Protein AF-A0A3S0QUG3-F1 (afdb_monomer_lite)

Foldseek 3Di:
DVVVVVVVVVVVVVVVVVQLVLLVLQAAWWAFPVRWIWHDDSVQWIFTWQDQPCQFPVDPVSHPPGDGDRGWGWDDPDSFKIKIWDADPPDGDIDIGMWTDDPQKIWDFGDDPVPGDITIIHGDD

Radius of gyration: 17.67 Å; chains: 1; bounding box: 58×40×35 Å

Structure (mmCIF, N/CA/C/O backbone):
data_AF-A0A3S0QUG3-F1
#
_entry.id   AF-A0A3S0QUG3-F1
#
loop_
_atom_site.group_PDB
_atom_site.id
_atom_site.type_symbol
_atom_site.label_atom_id
_atom_site.label_alt_id
_atom_site.label_comp_id
_atom_site.label_asym_id
_atom_site.label_entity_id
_atom_site.label_seq_id
_atom_site.pdbx_PDB_ins_code
_atom_site.Cartn_x
_atom_site.Cartn_y
_atom_site.Cartn_z
_atom_site.occupancy
_atom_site.B_iso_or_equiv
_atom_site.auth_seq_id
_atom_site.auth_comp_id
_atom_site.auth_asym_id
_atom_site.auth_atom_id
_atom_site.pdbx_PDB_model_num
ATOM 1 N N . MET A 1 1 ? -39.782 -27.024 10.505 1.00 50.00 1 MET A N 1
ATOM 2 C CA . MET A 1 1 ? -38.974 -26.554 9.351 1.00 50.00 1 MET A CA 1
ATOM 3 C C . MET A 1 1 ? -38.807 -25.028 9.282 1.00 50.00 1 MET A C 1
ATOM 5 O O . MET A 1 1 ? -37.677 -24.598 9.112 1.00 50.00 1 MET A O 1
ATOM 9 N N . LYS A 1 2 ? -39.841 -24.194 9.513 1.00 52.47 2 LYS A N 1
ATOM 10 C CA . LYS A 1 2 ? -39.722 -22.711 9.463 1.00 52.47 2 LYS A CA 1
ATOM 11 C C . LYS A 1 2 ? -38.748 -22.078 10.484 1.00 52.47 2 LYS A C 1
ATOM 13 O O . LYS A 1 2 ? -38.093 -21.095 10.167 1.00 52.47 2 LYS A O 1
ATOM 18 N N . LYS A 1 3 ? -38.609 -22.651 11.690 1.00 51.59 3 LYS A N 1
ATOM 19 C CA . LYS A 1 3 ? -37.701 -22.130 12.739 1.00 51.59 3 LYS A CA 1
ATOM 20 C C . LYS A 1 3 ? -36.208 -22.333 12.426 1.00 51.59 3 LYS A C 1
ATOM 22 O O . LYS A 1 3 ? -35.398 -21.507 12.823 1.00 51.59 3 LYS A O 1
ATOM 27 N N . LEU A 1 4 ? -35.855 -23.396 11.694 1.00 50.78 4 LEU A N 1
ATOM 28 C CA . LEU A 1 4 ? -34.461 -23.726 11.362 1.00 50.78 4 LEU A CA 1
ATOM 29 C C . LEU A 1 4 ? -33.914 -22.819 10.244 1.00 50.78 4 LEU A C 1
ATOM 31 O O . LEU A 1 4 ? -32.782 -22.357 10.323 1.00 50.78 4 LEU A O 1
ATOM 35 N N . GLN A 1 5 ? -34.749 -22.498 9.247 1.00 50.88 5 GLN A N 1
ATOM 36 C CA . GLN A 1 5 ? -34.403 -21.537 8.191 1.00 50.88 5 GLN A CA 1
ATOM 37 C C . GLN A 1 5 ? -34.202 -20.118 8.742 1.00 50.88 5 GLN A C 1
ATOM 39 O O . GLN A 1 5 ? -33.283 -19.424 8.318 1.00 50.88 5 GLN A O 1
ATOM 44 N N . LEU A 1 6 ? -35.010 -19.706 9.727 1.00 52.59 6 LEU A N 1
ATOM 45 C CA . LEU A 1 6 ? -34.864 -18.399 10.371 1.00 52.59 6 LEU A CA 1
ATOM 46 C C . LEU A 1 6 ? -33.524 -18.277 11.119 1.00 52.59 6 LEU A C 1
ATOM 48 O O . LEU A 1 6 ? -32.872 -17.239 11.054 1.00 52.59 6 LEU A O 1
ATOM 52 N N . PHE A 1 7 ? -33.088 -19.355 11.780 1.00 57.78 7 PHE A N 1
ATOM 53 C CA . PHE A 1 7 ? -31.821 -19.392 12.513 1.00 57.78 7 PHE A CA 1
ATOM 54 C C . PHE A 1 7 ? -30.611 -19.272 11.572 1.00 57.78 7 PHE A C 1
ATOM 56 O O . PHE A 1 7 ? -29.687 -18.515 11.851 1.00 57.78 7 PHE A O 1
ATOM 63 N N . PHE A 1 8 ? -30.651 -19.943 10.415 1.00 53.78 8 PHE A N 1
ATOM 64 C CA . PHE A 1 8 ? -29.601 -19.836 9.396 1.00 53.78 8 PHE A CA 1
ATOM 65 C C . PHE A 1 8 ? -29.484 -18.424 8.806 1.00 53.78 8 PHE A C 1
ATOM 67 O O . PHE A 1 8 ? -28.374 -17.924 8.636 1.00 53.78 8 PHE A O 1
ATOM 74 N N . ILE A 1 9 ? -30.610 -17.754 8.545 1.00 59.16 9 ILE A N 1
ATOM 75 C CA . ILE A 1 9 ? -30.612 -16.379 8.020 1.00 59.16 9 ILE A CA 1
ATOM 76 C C . ILE A 1 9 ? -29.986 -15.410 9.035 1.00 59.16 9 ILE A C 1
ATOM 78 O O . ILE A 1 9 ? -29.168 -14.574 8.659 1.00 59.16 9 ILE A O 1
ATOM 82 N N . ILE A 1 10 ? -30.304 -15.556 10.325 1.00 56.16 10 ILE A N 1
ATOM 83 C CA . ILE A 1 10 ? -29.745 -14.708 11.390 1.00 56.16 10 ILE A CA 1
ATOM 84 C C . ILE A 1 10 ? -28.223 -14.893 11.508 1.00 56.16 10 ILE A C 1
ATOM 86 O O . ILE A 1 10 ? -27.497 -13.906 11.620 1.00 56.16 10 ILE A O 1
ATOM 90 N N . VAL A 1 11 ? -27.721 -16.130 11.424 1.00 57.62 11 VAL A N 1
ATOM 91 C CA . VAL A 1 11 ? -26.275 -16.416 11.493 1.00 57.62 11 VAL A CA 1
ATOM 92 C C . VAL A 1 11 ? -25.517 -15.806 10.302 1.00 57.62 11 VAL A C 1
ATOM 94 O O . VAL A 1 11 ? -24.464 -15.201 10.496 1.00 57.62 11 VAL A O 1
ATOM 97 N N . ILE A 1 12 ? -26.070 -15.875 9.085 1.00 56.62 12 ILE A N 1
ATOM 98 C CA . ILE A 1 12 ? -25.449 -15.289 7.880 1.00 56.62 12 ILE A CA 1
ATOM 99 C C . ILE A 1 12 ? -25.413 -13.751 7.953 1.00 56.62 12 ILE A C 1
ATOM 101 O O . ILE A 1 12 ? -24.412 -13.129 7.583 1.00 56.62 12 ILE A O 1
ATOM 105 N N . ILE A 1 13 ? -26.471 -13.124 8.480 1.00 52.31 13 ILE A N 1
ATOM 106 C CA . ILE A 1 13 ? -26.527 -11.666 8.671 1.00 52.31 13 ILE A CA 1
ATOM 107 C C . ILE A 1 13 ? -25.491 -11.213 9.715 1.00 52.31 13 ILE A C 1
ATOM 109 O O . ILE A 1 1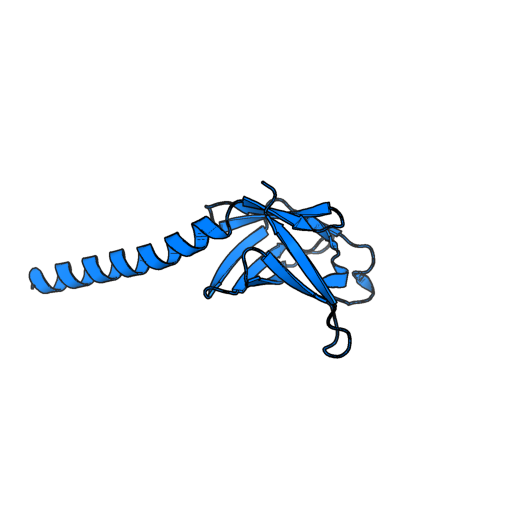3 ? -24.796 -10.220 9.501 1.00 52.31 13 ILE A O 1
ATOM 113 N N . LEU A 1 14 ? -25.323 -11.958 10.811 1.00 46.12 14 LEU A N 1
ATOM 114 C CA . LEU A 1 14 ? -24.357 -11.621 11.864 1.00 46.12 14 LEU A CA 1
ATOM 115 C C . LEU A 1 14 ? -22.896 -11.781 11.411 1.00 46.12 14 LEU A C 1
ATOM 117 O O . LEU A 1 14 ? -22.066 -10.933 11.741 1.00 46.12 14 LEU A O 1
ATOM 121 N N . CYS A 1 15 ? -22.578 -12.798 10.601 1.00 45.59 15 CYS A N 1
ATOM 122 C CA . CYS A 1 15 ? -21.240 -12.954 10.012 1.00 45.59 15 CYS A CA 1
ATOM 123 C C . CYS A 1 15 ? -20.878 -11.823 9.034 1.00 45.59 15 CYS A C 1
ATOM 125 O O . CYS A 1 15 ? -19.706 -11.485 8.897 1.00 45.59 15 CYS A O 1
ATOM 127 N N . SER A 1 16 ? -21.873 -11.199 8.400 1.00 44.19 16 SER A N 1
ATOM 128 C CA . SER A 1 16 ? -21.675 -10.084 7.462 1.00 44.19 16 SER A CA 1
ATOM 129 C C . SER A 1 16 ? -21.440 -8.733 8.161 1.00 44.19 16 SER A C 1
ATOM 131 O O . SER A 1 16 ? -20.901 -7.806 7.559 1.00 44.19 16 SER A O 1
ATOM 133 N N . CYS A 1 17 ? -21.816 -8.604 9.439 1.00 45.88 17 CYS A N 1
ATOM 134 C CA . CYS A 1 17 ? -21.593 -7.390 10.233 1.00 45.88 17 CYS A CA 1
ATOM 135 C C . CYS A 1 17 ? -20.159 -7.278 10.777 1.00 45.88 17 CYS A C 1
ATOM 137 O O . CYS A 1 17 ? -19.661 -6.165 10.951 1.00 45.88 17 CYS A O 1
ATOM 139 N N . SER A 1 18 ? -19.470 -8.395 11.045 1.00 44.44 18 SER A N 1
ATOM 140 C CA . SER A 1 18 ? -18.121 -8.349 11.637 1.00 44.44 18 SER A CA 1
ATOM 141 C C . SER A 1 18 ? -17.061 -7.845 10.647 1.00 44.44 18 SER A C 1
ATOM 143 O O . SER A 1 18 ? -16.160 -7.101 11.035 1.00 44.44 18 SER A O 1
ATOM 145 N N . THR A 1 19 ? -17.211 -8.152 9.356 1.00 48.72 19 THR A N 1
ATOM 146 C CA . THR A 1 19 ? -16.347 -7.650 8.275 1.00 48.72 19 THR A CA 1
ATOM 147 C C . THR A 1 19 ? -16.574 -6.162 7.978 1.00 48.72 19 THR A C 1
ATOM 149 O O . THR A 1 19 ? -15.639 -5.461 7.591 1.00 48.72 19 THR A O 1
ATOM 152 N N . GLN A 1 20 ? -17.775 -5.627 8.233 1.00 49.81 20 GLN A N 1
ATOM 153 C CA . GLN A 1 20 ? -18.078 -4.201 8.041 1.00 49.81 20 GLN A CA 1
ATOM 154 C C . GLN A 1 20 ? -17.384 -3.272 9.053 1.00 49.81 20 GLN A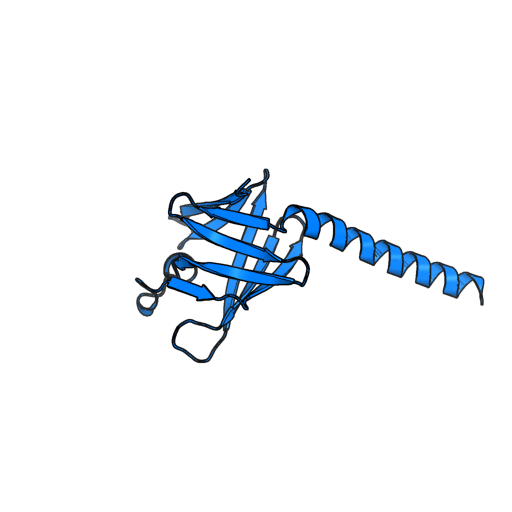 C 1
ATOM 156 O O . GLN A 1 20 ? -17.053 -2.137 8.702 1.00 49.81 20 GLN A O 1
ATOM 161 N N . ILE A 1 21 ? -17.142 -3.724 10.290 1.00 51.12 21 ILE A N 1
ATOM 162 C CA . ILE A 1 21 ? -16.556 -2.881 11.350 1.00 51.12 21 ILE A CA 1
ATOM 163 C C . ILE A 1 21 ? -15.086 -2.548 11.046 1.00 51.12 21 ILE A C 1
ATOM 165 O O . ILE A 1 21 ? -14.690 -1.387 11.158 1.00 51.12 21 ILE A O 1
ATOM 169 N N . ASN A 1 22 ? -14.301 -3.521 10.573 1.00 53.53 22 ASN A N 1
ATOM 170 C CA . ASN A 1 22 ? -12.885 -3.309 10.247 1.00 53.53 22 ASN A CA 1
ATOM 171 C C . ASN A 1 22 ? -12.694 -2.439 8.994 1.00 53.53 22 ASN A C 1
ATOM 173 O O . ASN A 1 22 ? -11.813 -1.578 8.969 1.00 53.53 22 ASN A O 1
ATOM 177 N N . ASN A 1 23 ? -13.576 -2.568 7.994 1.00 59.00 23 ASN A N 1
ATOM 178 C CA . ASN A 1 23 ? -13.539 -1.723 6.796 1.00 59.00 23 ASN A CA 1
ATOM 179 C C . ASN A 1 23 ? -13.662 -0.229 7.132 1.00 59.00 23 ASN A C 1
ATOM 181 O O . ASN A 1 23 ? -13.050 0.607 6.470 1.00 59.00 23 ASN A O 1
ATOM 185 N N . LYS A 1 24 ? -14.419 0.136 8.178 1.00 68.06 24 LYS A N 1
ATOM 186 C CA . LYS A 1 24 ? -14.611 1.545 8.559 1.00 68.06 24 LYS A CA 1
ATOM 187 C C . LYS A 1 24 ? -13.318 2.210 9.046 1.00 68.06 24 LYS A C 1
ATOM 189 O O . LYS A 1 24 ? -13.156 3.415 8.859 1.00 68.06 24 LYS A O 1
ATOM 194 N N . ILE A 1 25 ? -12.417 1.447 9.660 1.00 82.12 25 ILE A N 1
ATOM 195 C CA . ILE A 1 25 ? -11.173 1.967 10.240 1.00 82.12 25 ILE A CA 1
ATOM 196 C C . ILE A 1 25 ? -10.133 2.228 9.146 1.00 82.12 25 ILE A C 1
ATOM 198 O O . ILE A 1 25 ? -9.486 3.277 9.157 1.00 82.12 25 ILE A O 1
ATOM 202 N N . ILE A 1 26 ? -10.022 1.321 8.173 1.00 89.94 26 ILE A N 1
ATOM 203 C CA . ILE A 1 26 ? -9.025 1.404 7.095 1.00 89.94 26 ILE A CA 1
ATOM 204 C C . ILE A 1 26 ? -9.412 2.431 6.030 1.00 89.94 26 ILE A C 1
ATOM 206 O O . ILE A 1 26 ? -8.552 3.140 5.514 1.00 89.94 26 ILE A O 1
ATOM 210 N N . VAL A 1 27 ? -10.705 2.580 5.738 1.00 92.56 27 VAL A N 1
ATOM 211 C CA . VAL A 1 27 ? -11.185 3.551 4.745 1.00 92.56 27 VAL A CA 1
ATOM 212 C C . VAL A 1 27 ? -10.708 4.969 5.076 1.00 92.56 27 VAL A C 1
ATOM 214 O O . VAL A 1 27 ? -10.838 5.451 6.209 1.00 92.56 27 VAL A O 1
ATOM 217 N N . GLY A 1 28 ? -10.172 5.644 4.060 1.00 94.62 28 GLY A N 1
ATOM 218 C CA . GLY A 1 28 ? -9.603 6.982 4.169 1.00 94.62 28 GLY A CA 1
ATOM 219 C C . GLY A 1 28 ? -8.283 7.130 3.422 1.00 94.62 28 GLY A C 1
ATOM 220 O O . GLY A 1 28 ? -7.866 6.247 2.674 1.00 94.62 28 GLY A O 1
ATOM 221 N N . THR A 1 29 ? -7.649 8.281 3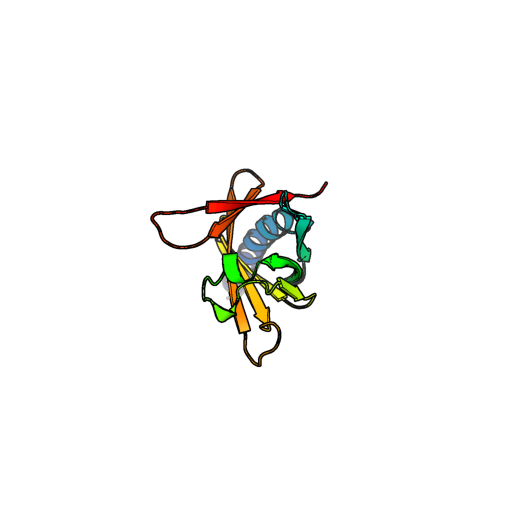.625 1.00 96.81 29 THR A N 1
ATOM 222 C CA . THR A 1 29 ? -6.350 8.616 3.041 1.00 96.81 29 THR A CA 1
ATOM 223 C C . THR A 1 29 ? -5.234 8.304 4.028 1.00 96.81 29 THR A C 1
ATOM 225 O O . THR A 1 29 ? -5.317 8.682 5.194 1.00 96.81 29 THR A O 1
ATOM 228 N N . TRP A 1 30 ? -4.176 7.677 3.534 1.00 97.19 30 TRP A N 1
ATOM 229 C CA . TRP A 1 30 ? -2.979 7.309 4.275 1.00 97.19 30 TRP A CA 1
ATOM 230 C C . TRP A 1 30 ? -1.762 7.845 3.538 1.00 97.19 30 TRP A C 1
ATOM 232 O O . TRP A 1 30 ? -1.698 7.736 2.313 1.00 97.19 30 TRP A O 1
ATOM 242 N N . ILE A 1 31 ? -0.834 8.458 4.267 1.00 96.81 31 ILE A N 1
ATOM 243 C CA . ILE A 1 31 ? 0.330 9.132 3.692 1.00 96.81 31 ILE A CA 1
ATOM 244 C C . ILE A 1 31 ? 1.594 8.817 4.495 1.00 96.81 31 ILE A C 1
ATOM 246 O O . ILE A 1 31 ? 1.553 8.784 5.729 1.00 96.81 31 ILE A O 1
ATOM 250 N N . THR A 1 32 ? 2.705 8.567 3.810 1.00 94.50 32 THR A N 1
ATOM 251 C CA . THR A 1 32 ? 4.024 8.434 4.445 1.00 94.50 32 THR A CA 1
ATOM 252 C C . THR A 1 32 ? 4.670 9.805 4.648 1.00 94.50 32 THR A C 1
ATOM 254 O O . THR A 1 32 ? 4.194 10.826 4.153 1.00 94.50 32 THR A O 1
ATOM 257 N N . LYS A 1 33 ? 5.806 9.847 5.353 1.00 91.88 33 LYS A N 1
ATOM 258 C CA . LYS A 1 33 ? 6.616 11.074 5.479 1.00 91.88 33 LYS A CA 1
ATOM 259 C C . LYS A 1 33 ? 7.180 11.565 4.140 1.00 91.88 33 LYS A C 1
ATOM 261 O O . LYS A 1 33 ? 7.465 12.748 4.014 1.00 91.88 33 LYS A O 1
ATOM 266 N N . ASN A 1 34 ? 7.308 10.669 3.161 1.00 90.56 34 ASN A N 1
ATOM 267 C CA . ASN A 1 34 ? 7.817 10.963 1.821 1.00 90.56 34 ASN A CA 1
ATOM 268 C C . ASN A 1 34 ? 6.683 11.260 0.823 1.00 90.56 34 ASN A C 1
ATOM 270 O O . ASN A 1 34 ? 6.885 11.151 -0.380 1.00 90.56 34 ASN A O 1
ATOM 274 N N . GLU A 1 35 ? 5.487 11.585 1.325 1.00 92.88 35 GLU A N 1
ATOM 275 C CA . GLU A 1 35 ? 4.290 11.928 0.543 1.00 92.88 35 GLU A CA 1
ATOM 276 C C . GLU A 1 35 ? 3.703 10.797 -0.322 1.00 92.88 35 GLU A C 1
ATOM 278 O O . GLU A 1 35 ? 2.741 11.017 -1.062 1.00 92.88 35 GLU A O 1
ATOM 283 N N . GLU A 1 36 ? 4.196 9.564 -0.176 1.00 94.75 36 GLU A N 1
ATOM 284 C CA . GLU A 1 36 ? 3.578 8.389 -0.795 1.00 94.75 36 GLU A CA 1
ATOM 285 C C . GLU A 1 36 ? 2.185 8.178 -0.202 1.00 94.75 36 GLU A C 1
ATOM 287 O O . GLU A 1 36 ? 1.996 8.269 1.015 1.00 94.75 36 GLU A O 1
ATOM 292 N N . LYS A 1 37 ? 1.194 7.894 -1.047 1.00 96.69 37 LYS A N 1
ATOM 293 C CA . LYS A 1 37 ? -0.214 7.970 -0.653 1.00 96.69 37 LYS A CA 1
ATOM 294 C C . LYS A 1 37 ? -0.996 6.737 -1.071 1.00 96.69 37 LYS A C 1
ATOM 296 O O . LYS A 1 37 ? -0.928 6.308 -2.220 1.00 96.69 37 LYS A O 1
ATOM 301 N N . ILE A 1 38 ? -1.829 6.240 -0.161 1.00 97.12 38 ILE A N 1
ATOM 302 C CA . ILE A 1 38 ? -2.838 5.217 -0.444 1.00 97.12 38 ILE A CA 1
ATOM 303 C C . ILE A 1 38 ? -4.202 5.718 0.037 1.00 97.12 38 ILE A C 1
ATOM 305 O O . ILE A 1 38 ? -4.344 6.182 1.168 1.00 97.12 38 ILE A O 1
ATOM 309 N N . VAL A 1 39 ? -5.225 5.648 -0.814 1.00 97.12 39 VAL A N 1
ATOM 310 C CA . VAL A 1 39 ? -6.607 5.997 -0.445 1.00 97.12 39 VAL A CA 1
ATOM 311 C C . VAL A 1 39 ? -7.486 4.768 -0.575 1.00 97.12 39 VAL A C 1
ATOM 313 O O . VAL A 1 39 ? -7.698 4.288 -1.686 1.00 97.12 39 VAL A O 1
ATOM 316 N N . PHE A 1 40 ? -8.030 4.288 0.541 1.00 95.75 40 PHE A N 1
ATOM 317 C CA . PHE A 1 40 ? -8.941 3.144 0.582 1.00 95.75 40 PHE A CA 1
ATOM 318 C C . PHE A 1 40 ? -10.394 3.602 0.502 1.00 95.75 40 PHE A C 1
ATOM 320 O O . PHE A 1 40 ? -10.858 4.383 1.340 1.00 95.75 40 PHE A O 1
ATOM 327 N N . TYR A 1 41 ? -11.133 3.076 -0.472 1.00 94.06 41 TYR A N 1
ATOM 328 C CA . TYR A 1 41 ? -12.559 3.331 -0.655 1.00 94.06 41 TYR A CA 1
ATOM 329 C C . TYR A 1 41 ? -13.402 2.170 -0.121 1.00 94.06 41 TYR A C 1
ATOM 331 O O . TYR A 1 41 ? -12.989 1.012 -0.133 1.00 94.06 41 TYR A O 1
ATOM 339 N N . ARG A 1 42 ? -14.633 2.469 0.317 1.00 90.50 42 ARG A N 1
ATOM 340 C CA . ARG A 1 42 ? -15.554 1.483 0.924 1.00 90.50 42 ARG A CA 1
ATOM 341 C C . ARG A 1 42 ? -15.940 0.323 0.003 1.00 90.50 42 ARG A C 1
ATOM 343 O O . ARG A 1 42 ? -16.414 -0.692 0.492 1.00 90.50 42 ARG A O 1
ATOM 350 N N . ASN A 1 43 ? -15.789 0.494 -1.304 1.00 89.19 43 ASN A N 1
ATOM 351 C CA . ASN A 1 43 ? -16.161 -0.488 -2.319 1.00 89.19 43 ASN A CA 1
ATOM 352 C C . ASN A 1 43 ? -15.061 -1.531 -2.599 1.00 89.19 43 ASN A C 1
ATOM 354 O O . ASN A 1 43 ? -15.197 -2.277 -3.560 1.00 89.19 43 ASN A O 1
ATOM 358 N N . GLY A 1 44 ? -13.979 -1.569 -1.811 1.00 90.25 44 GLY A N 1
ATOM 359 C CA . GLY A 1 44 ? -12.875 -2.516 -2.013 1.00 90.25 44 GLY A CA 1
ATOM 360 C C . GLY A 1 44 ? -11.851 -2.079 -3.065 1.00 90.25 44 GLY A C 1
ATOM 361 O O . GLY A 1 44 ? -10.923 -2.825 -3.358 1.00 90.25 44 GLY A O 1
ATOM 362 N N . VAL A 1 45 ? -11.978 -0.862 -3.603 1.00 95.25 45 VAL A N 1
ATOM 363 C CA . VAL A 1 45 ? -10.972 -0.243 -4.479 1.00 95.25 45 VAL A CA 1
ATOM 364 C C . VAL A 1 45 ? -10.074 0.674 -3.649 1.00 95.25 45 VAL A C 1
ATOM 366 O O . VAL A 1 45 ? -10.520 1.273 -2.665 1.00 95.25 45 VAL A O 1
ATOM 369 N N . CYS A 1 46 ? -8.810 0.809 -4.033 1.00 96.62 46 CYS A N 1
ATOM 370 C CA . CYS A 1 46 ? -7.909 1.833 -3.531 1.00 96.62 46 CYS A CA 1
ATOM 371 C C . CYS A 1 46 ? -7.159 2.537 -4.670 1.00 96.62 46 CYS A C 1
ATOM 373 O O . CYS A 1 46 ? -6.998 2.017 -5.777 1.00 96.62 46 CYS A O 1
ATOM 375 N N . SER A 1 47 ? -6.722 3.764 -4.390 1.00 96.88 47 SER A N 1
ATOM 376 C CA . SER A 1 47 ? -5.724 4.450 -5.210 1.00 96.88 47 SER A CA 1
ATOM 377 C C . SER A 1 47 ? -4.377 4.438 -4.507 1.00 96.88 47 SER A C 1
ATOM 379 O O . SER A 1 47 ? -4.317 4.521 -3.283 1.00 96.88 47 SER A O 1
ATOM 381 N N . ILE A 1 48 ? -3.315 4.330 -5.293 1.00 96.50 48 ILE A N 1
ATOM 382 C CA . ILE A 1 48 ? -1.922 4.321 -4.864 1.00 96.50 48 ILE A CA 1
ATOM 383 C C . ILE A 1 48 ? -1.223 5.406 -5.668 1.00 96.50 48 ILE A C 1
ATOM 385 O O . ILE A 1 48 ? -1.395 5.474 -6.888 1.00 96.50 48 ILE A O 1
ATOM 389 N N . LYS A 1 49 ? -0.463 6.259 -4.991 1.00 96.44 49 LYS A N 1
ATOM 390 C CA . LYS A 1 49 ? 0.281 7.339 -5.620 1.00 96.44 49 LYS A CA 1
ATOM 391 C C . LYS A 1 49 ? 1.693 7.405 -5.055 1.00 96.44 49 LYS A C 1
ATOM 393 O O . LYS A 1 49 ? 1.866 7.443 -3.839 1.00 96.44 49 LYS A O 1
ATOM 398 N N . ASP A 1 50 ? 2.663 7.442 -5.959 1.00 94.88 50 ASP A N 1
ATOM 399 C CA . ASP A 1 50 ? 4.089 7.657 -5.699 1.00 94.88 50 ASP A CA 1
ATOM 400 C C . ASP A 1 50 ? 4.764 6.655 -4.745 1.00 94.88 50 ASP A C 1
ATOM 402 O O . ASP A 1 50 ? 5.908 6.866 -4.349 1.00 94.88 50 ASP A O 1
ATOM 406 N N . VAL A 1 51 ? 4.113 5.524 -4.446 1.00 93.25 51 VAL A N 1
ATOM 407 C CA . VAL A 1 51 ? 4.715 4.437 -3.660 1.00 93.25 51 VAL A CA 1
ATOM 408 C C . VAL A 1 51 ? 5.865 3.822 -4.451 1.00 93.25 51 VAL A C 1
ATOM 410 O O . VAL A 1 51 ? 5.696 3.447 -5.616 1.00 93.25 51 VAL A O 1
ATOM 413 N N . ASP A 1 52 ? 7.042 3.739 -3.838 1.00 91.00 52 ASP A N 1
ATOM 414 C CA . ASP A 1 52 ? 8.218 3.165 -4.477 1.00 91.00 52 ASP A CA 1
ATOM 415 C C . ASP A 1 52 ? 8.049 1.667 -4.750 1.00 91.00 52 ASP A C 1
ATOM 417 O O . ASP A 1 52 ? 7.868 0.857 -3.841 1.00 91.00 52 ASP A O 1
ATOM 421 N N . PHE A 1 53 ? 8.126 1.272 -6.019 1.00 89.88 53 PHE A N 1
ATOM 422 C CA . PHE A 1 53 ? 7.930 -0.127 -6.367 1.00 89.88 53 PHE A CA 1
ATOM 423 C C . PHE A 1 53 ? 9.102 -1.000 -5.900 1.00 89.88 53 PHE A C 1
ATOM 425 O O . PHE A 1 53 ? 8.904 -2.158 -5.537 1.00 89.88 53 PHE A O 1
ATOM 432 N N . TYR A 1 54 ? 10.314 -0.447 -5.847 1.00 87.94 54 TYR A N 1
ATOM 433 C CA . TYR A 1 54 ? 11.485 -1.175 -5.370 1.00 87.94 54 TYR A CA 1
ATOM 434 C C . TYR A 1 54 ? 11.384 -1.508 -3.876 1.00 87.94 54 TYR A C 1
ATOM 436 O O . TYR A 1 54 ? 11.860 -2.554 -3.450 1.00 87.94 54 TYR A O 1
ATOM 444 N N . GLN A 1 55 ? 10.714 -0.661 -3.088 1.00 87.62 55 GLN A N 1
ATOM 445 C CA . GLN A 1 55 ? 10.477 -0.904 -1.659 1.00 87.62 55 GLN A CA 1
ATOM 446 C C . GLN A 1 55 ? 9.583 -2.128 -1.415 1.00 87.62 55 GLN A C 1
ATOM 448 O O . GLN A 1 55 ? 9.779 -2.863 -0.453 1.00 87.62 55 GLN A O 1
ATOM 453 N N . ILE A 1 56 ? 8.624 -2.364 -2.308 1.00 87.69 56 ILE A N 1
ATOM 454 C CA . ILE A 1 56 ? 7.701 -3.503 -2.245 1.00 87.69 56 ILE A CA 1
ATOM 455 C C . ILE A 1 56 ? 8.300 -4.751 -2.901 1.00 87.69 56 ILE A C 1
ATOM 457 O O . ILE A 1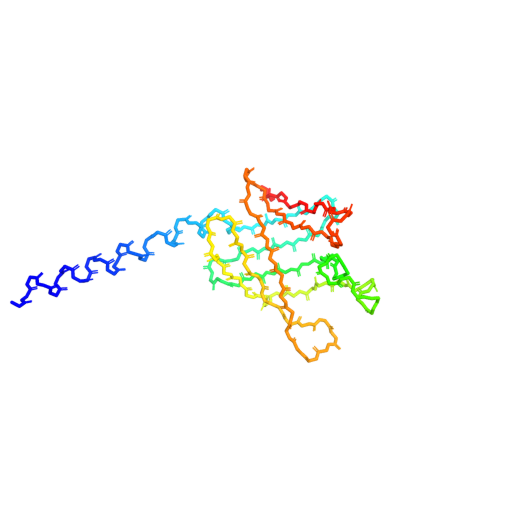 56 ? 8.065 -5.877 -2.471 1.00 87.69 56 ILE A O 1
ATOM 461 N N . SER A 1 57 ? 9.037 -4.560 -3.991 1.00 86.56 57 SER A N 1
ATOM 462 C CA . SER A 1 57 ? 9.558 -5.629 -4.829 1.00 86.56 57 SER A CA 1
ATOM 463 C C . SER A 1 57 ? 10.992 -5.275 -5.235 1.00 86.56 57 SER A C 1
ATOM 465 O O . SER A 1 57 ? 11.188 -4.642 -6.278 1.00 86.56 57 SER A O 1
ATOM 467 N N . PRO A 1 58 ? 12.001 -5.657 -4.430 1.00 85.38 58 PRO A N 1
ATOM 468 C CA . PRO A 1 58 ? 13.378 -5.164 -4.538 1.00 85.38 58 PRO A CA 1
ATOM 469 C C . PRO A 1 58 ? 14.181 -5.825 -5.670 1.00 85.38 58 PRO A C 1
ATOM 471 O O . PRO A 1 58 ? 15.362 -6.134 -5.530 1.00 85.38 58 PRO A O 1
ATOM 474 N N . PHE A 1 59 ? 13.556 -6.046 -6.827 1.00 85.00 59 PHE A N 1
ATOM 475 C CA . PHE A 1 59 ? 14.272 -6.418 -8.042 1.00 85.00 59 PHE A CA 1
ATOM 476 C C . PHE A 1 59 ? 14.918 -5.174 -8.661 1.00 85.00 59 PHE A C 1
ATOM 478 O O . PHE A 1 59 ? 14.243 -4.146 -8.760 1.00 85.00 59 PHE A O 1
ATOM 485 N N . PRO A 1 60 ? 16.179 -5.241 -9.132 1.00 86.25 60 PRO A N 1
ATOM 486 C CA . PRO A 1 60 ? 16.880 -4.098 -9.723 1.00 86.25 60 PRO A CA 1
ATOM 487 C C . PRO A 1 60 ? 16.080 -3.351 -10.801 1.00 86.25 60 PRO A C 1
ATOM 489 O O . PRO A 1 60 ? 16.096 -2.123 -10.831 1.00 86.25 60 PRO A O 1
ATOM 492 N N . ASP A 1 61 ? 15.310 -4.077 -11.614 1.00 85.88 61 ASP A N 1
ATOM 493 C CA . ASP A 1 61 ? 14.468 -3.521 -12.684 1.00 85.88 61 ASP A CA 1
ATOM 494 C C . ASP A 1 61 ? 13.333 -2.615 -12.179 1.00 85.88 61 ASP A C 1
ATOM 496 O O . ASP A 1 61 ? 12.791 -1.812 -12.937 1.00 85.88 61 ASP A O 1
ATOM 500 N N . ASN A 1 62 ? 12.955 -2.729 -10.903 1.00 87.06 62 ASN A N 1
ATOM 501 C CA . ASN A 1 62 ? 11.919 -1.899 -10.292 1.00 87.06 62 ASN A CA 1
ATOM 502 C C . ASN A 1 62 ? 12.479 -0.590 -9.709 1.00 87.06 62 ASN A C 1
ATOM 504 O O . ASN A 1 62 ? 11.708 0.269 -9.278 1.00 87.06 62 ASN A O 1
ATOM 508 N N . LYS A 1 63 ? 13.808 -0.416 -9.679 1.00 88.31 63 LYS A N 1
ATOM 509 C CA . LYS A 1 63 ? 14.454 0.758 -9.088 1.00 88.31 63 LYS A CA 1
ATOM 510 C C . LYS A 1 63 ? 14.046 2.036 -9.821 1.00 88.31 63 LYS A C 1
ATOM 512 O O . LYS A 1 63 ? 14.187 2.148 -11.034 1.00 88.31 63 LYS A O 1
ATOM 517 N N . GLY A 1 64 ? 13.558 3.018 -9.064 1.00 87.44 64 GLY A N 1
ATOM 518 C CA . GLY A 1 64 ? 13.079 4.292 -9.607 1.00 87.44 64 GLY A CA 1
ATOM 519 C C . GLY A 1 64 ? 11.675 4.235 -10.219 1.00 87.44 64 GLY A C 1
ATOM 520 O O . GLY A 1 64 ? 11.173 5.269 -10.657 1.00 87.44 64 GLY A O 1
ATOM 521 N N . LEU A 1 65 ? 11.013 3.072 -10.226 1.00 90.44 65 LEU A N 1
ATOM 522 C CA . LEU A 1 65 ? 9.613 2.969 -10.628 1.00 90.44 65 LEU A CA 1
ATOM 523 C C . LEU A 1 65 ? 8.694 3.318 -9.458 1.00 90.44 65 LEU A C 1
ATOM 525 O O . LEU A 1 65 ? 8.906 2.893 -8.322 1.00 90.44 65 LEU A O 1
ATOM 529 N N . LYS A 1 66 ? 7.629 4.060 -9.758 1.00 92.31 66 LYS A N 1
ATOM 530 C CA . LYS A 1 66 ? 6.577 4.405 -8.800 1.00 92.31 66 LYS A CA 1
ATOM 531 C C . LYS A 1 66 ? 5.264 3.743 -9.189 1.00 92.31 66 LYS A C 1
ATOM 533 O O . LYS A 1 66 ? 4.879 3.753 -10.360 1.00 92.31 66 LYS A O 1
ATOM 538 N N . ILE A 1 67 ? 4.561 3.197 -8.204 1.00 92.19 67 ILE A N 1
ATOM 539 C CA . ILE A 1 67 ? 3.212 2.670 -8.384 1.00 92.19 67 ILE A CA 1
ATOM 540 C C . ILE A 1 67 ? 2.239 3.846 -8.341 1.00 92.19 67 ILE A C 1
ATOM 542 O O . ILE A 1 67 ? 2.103 4.531 -7.328 1.00 92.19 67 ILE A O 1
ATOM 546 N N . ASN A 1 68 ? 1.550 4.059 -9.458 1.00 93.81 68 ASN A N 1
ATOM 547 C CA . ASN A 1 68 ? 0.547 5.100 -9.625 1.00 93.81 68 ASN A CA 1
ATOM 548 C C . ASN A 1 68 ? -0.699 4.493 -10.275 1.00 93.81 68 ASN A C 1
ATOM 550 O O . ASN A 1 68 ? -0.696 4.169 -11.461 1.00 93.81 68 ASN A O 1
ATOM 554 N N . THR A 1 69 ? -1.767 4.309 -9.499 1.00 93.44 69 THR A N 1
ATOM 555 C CA . THR A 1 69 ? -3.024 3.726 -9.985 1.00 93.44 69 THR A CA 1
ATOM 556 C C . THR A 1 69 ? -4.219 4.207 -9.172 1.00 93.44 69 THR A C 1
ATOM 558 O O . THR A 1 69 ? -4.119 4.475 -7.980 1.00 93.44 69 THR A O 1
ATOM 561 N N . ASN A 1 70 ? -5.383 4.295 -9.809 1.00 94.06 70 ASN A N 1
ATOM 562 C CA . ASN A 1 70 ? -6.666 4.571 -9.162 1.00 94.06 70 ASN A CA 1
ATOM 563 C C . ASN A 1 70 ? -7.615 3.360 -9.160 1.00 94.06 70 ASN A C 1
ATOM 565 O O . ASN A 1 70 ? -8.799 3.520 -8.865 1.00 94.06 70 ASN A O 1
ATOM 569 N N . LYS A 1 71 ? -7.114 2.174 -9.528 1.00 92.00 71 LYS A N 1
ATOM 570 C CA . LYS A 1 71 ? -7.910 0.953 -9.738 1.00 92.00 71 LYS A CA 1
ATOM 571 C C . LYS A 1 71 ? -7.327 -0.279 -9.039 1.00 92.00 71 LYS A C 1
ATOM 573 O O . LYS A 1 71 ? -7.598 -1.397 -9.464 1.00 92.00 71 LYS A O 1
ATOM 578 N N . ALA A 1 72 ? -6.514 -0.097 -8.003 1.00 96.19 72 ALA A N 1
ATOM 579 C CA . ALA A 1 72 ? -6.065 -1.231 -7.205 1.00 96.19 72 ALA A CA 1
ATOM 580 C C . ALA A 1 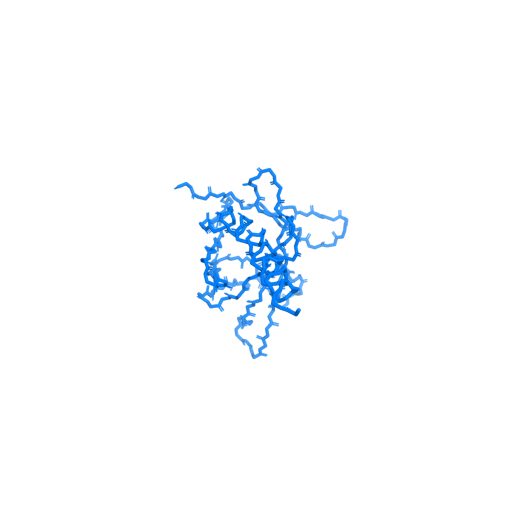72 ? -7.237 -1.778 -6.377 1.00 96.19 72 ALA A C 1
ATOM 582 O O . ALA A 1 72 ? -8.133 -1.030 -5.990 1.00 96.19 72 ALA A O 1
ATOM 583 N N . ASN A 1 73 ? -7.238 -3.077 -6.107 1.00 95.94 73 ASN A N 1
ATOM 584 C CA . ASN A 1 73 ? -8.209 -3.708 -5.220 1.00 95.94 73 ASN A CA 1
ATOM 585 C C . ASN A 1 73 ? -7.547 -4.004 -3.880 1.00 95.94 73 ASN A C 1
ATOM 587 O O . ASN A 1 73 ? -6.360 -4.321 -3.833 1.00 95.94 73 ASN A O 1
ATOM 591 N N . TRP A 1 74 ? -8.315 -3.934 -2.799 1.00 95.00 74 TRP A N 1
ATOM 592 C CA . TRP A 1 74 ? -7.832 -4.279 -1.469 1.00 95.00 74 TRP A CA 1
ATOM 593 C C . TRP A 1 74 ? -8.827 -5.157 -0.724 1.00 95.00 74 TRP A C 1
ATOM 595 O O . TRP A 1 74 ? -10.035 -5.127 -0.966 1.00 95.00 74 TRP A O 1
ATOM 605 N N . THR A 1 75 ? -8.323 -5.970 0.196 1.00 92.00 75 THR A N 1
ATOM 606 C CA . THR A 1 75 ? -9.147 -6.830 1.047 1.00 92.00 75 THR A CA 1
ATOM 607 C C . THR A 1 75 ? -8.488 -6.998 2.408 1.00 92.00 75 THR A C 1
ATOM 609 O O . THR A 1 75 ? -7.269 -7.087 2.514 1.00 92.00 75 THR A O 1
ATOM 612 N N . ILE A 1 76 ? -9.299 -7.043 3.463 1.00 90.19 76 ILE A N 1
ATOM 613 C CA . ILE A 1 76 ? -8.834 -7.351 4.817 1.00 90.19 76 ILE A CA 1
ATOM 614 C C . ILE A 1 76 ? -8.753 -8.872 4.954 1.00 90.19 76 ILE A C 1
ATOM 616 O O . ILE A 1 76 ? -9.783 -9.544 4.906 1.00 90.19 76 ILE A O 1
ATOM 620 N N . VAL A 1 77 ? -7.547 -9.412 5.129 1.00 87.62 77 VAL A N 1
ATOM 621 C CA . VAL A 1 77 ? -7.332 -10.854 5.345 1.00 87.62 77 VAL A CA 1
ATOM 622 C C . VAL A 1 77 ? -7.625 -11.212 6.801 1.00 87.62 77 VAL A C 1
ATOM 624 O O . VAL A 1 77 ? -8.283 -12.208 7.089 1.00 87.62 77 VAL A O 1
ATOM 627 N N . ASN A 1 78 ? -7.172 -10.370 7.732 1.00 84.62 78 ASN A N 1
ATOM 628 C CA . ASN A 1 78 ? -7.479 -10.455 9.157 1.00 84.62 78 ASN A CA 1
ATOM 629 C C . ASN A 1 78 ? -7.430 -9.047 9.786 1.00 84.62 78 ASN A C 1
ATOM 631 O O . ASN A 1 78 ? -7.201 -8.066 9.088 1.00 84.62 78 ASN A O 1
ATOM 635 N N . LYS A 1 79 ? -7.658 -8.924 11.100 1.00 79.56 79 LYS A N 1
ATOM 636 C CA . LYS A 1 79 ? -7.739 -7.616 11.789 1.00 79.56 79 LYS A CA 1
ATOM 637 C C . LYS A 1 79 ? -6.507 -6.718 11.606 1.00 79.56 79 LYS A C 1
ATOM 639 O O . LYS A 1 79 ? -6.638 -5.508 11.752 1.00 79.56 79 LYS A O 1
ATOM 644 N N . GLU A 1 80 ? -5.360 -7.302 11.296 1.00 86.19 80 GLU A N 1
ATOM 645 C CA . GLU A 1 80 ? -4.061 -6.636 11.253 1.00 86.19 80 GLU A CA 1
ATOM 646 C C . GLU A 1 80 ? -3.456 -6.643 9.850 1.00 86.19 80 GLU A C 1
ATOM 648 O O . GLU A 1 80 ? -2.378 -6.097 9.674 1.00 86.19 80 GLU A O 1
ATOM 653 N N . PHE A 1 81 ? -4.108 -7.247 8.851 1.00 89.31 81 PHE A N 1
ATOM 654 C CA . PHE A 1 81 ? -3.487 -7.524 7.557 1.00 89.31 81 PHE A CA 1
ATOM 655 C C . PHE A 1 81 ? -4.406 -7.181 6.388 1.00 89.31 81 PHE A C 1
ATOM 657 O O . PHE A 1 81 ? -5.531 -7.685 6.276 1.00 89.31 81 PHE A O 1
ATOM 664 N N . ILE A 1 82 ? -3.905 -6.332 5.496 1.00 93.44 82 ILE A N 1
ATOM 665 C CA . ILE A 1 82 ? -4.602 -5.825 4.319 1.00 93.44 82 ILE A CA 1
ATOM 666 C C . ILE A 1 82 ? -3.801 -6.222 3.088 1.00 93.44 82 ILE A C 1
ATOM 668 O O . ILE A 1 82 ? -2.653 -5.820 2.935 1.00 93.44 82 ILE A O 1
ATOM 672 N N . HIS A 1 83 ? -4.439 -6.964 2.194 1.00 94.94 83 HIS A N 1
ATOM 673 C CA . HIS A 1 83 ? -3.862 -7.372 0.924 1.00 94.94 83 HIS A CA 1
ATOM 674 C C . HIS A 1 83 ? -4.264 -6.389 -0.174 1.00 94.94 83 HIS A C 1
ATOM 676 O O . HIS A 1 83 ? -5.445 -6.039 -0.273 1.00 94.94 83 HIS A O 1
ATOM 682 N N . ILE A 1 84 ? -3.313 -5.958 -1.003 1.00 95.94 84 ILE A N 1
ATOM 683 C CA . ILE A 1 84 ? -3.538 -5.058 -2.139 1.00 95.94 84 ILE A CA 1
ATOM 684 C C . ILE A 1 84 ? -3.074 -5.729 -3.428 1.00 95.94 84 ILE A C 1
ATOM 686 O O . ILE A 1 84 ? -1.957 -6.231 -3.503 1.00 95.94 84 ILE A O 1
ATOM 690 N N . ILE A 1 85 ? -3.907 -5.662 -4.467 1.00 95.75 85 ILE A N 1
ATOM 691 C CA . ILE A 1 85 ? -3.606 -6.133 -5.823 1.00 95.75 85 ILE A CA 1
ATOM 692 C C . ILE A 1 85 ? -3.720 -4.954 -6.786 1.00 95.75 85 ILE A C 1
ATOM 694 O O . ILE A 1 85 ? -4.703 -4.210 -6.761 1.00 95.75 85 ILE A O 1
ATOM 698 N N . TYR A 1 86 ? -2.729 -4.785 -7.653 1.00 93.69 86 TYR A N 1
ATOM 699 C CA . TYR A 1 86 ? -2.659 -3.685 -8.610 1.00 93.69 86 TYR A CA 1
ATOM 700 C C . TYR A 1 86 ? -2.066 -4.152 -9.939 1.00 93.69 86 TYR A C 1
ATOM 702 O O . TYR A 1 86 ? -1.286 -5.101 -9.987 1.00 93.69 86 TYR A O 1
ATOM 710 N N . ASP A 1 87 ? -2.411 -3.470 -11.027 1.00 91.00 87 ASP A N 1
ATOM 711 C CA . ASP A 1 87 ? -1.774 -3.715 -12.320 1.00 91.00 87 ASP A CA 1
ATOM 712 C C . ASP A 1 87 ? -0.348 -3.154 -12.316 1.00 91.00 87 ASP A C 1
ATOM 714 O O . ASP A 1 87 ? -0.101 -2.037 -11.850 1.00 91.00 87 ASP A O 1
ATOM 718 N N . LEU A 1 88 ? 0.601 -3.932 -12.833 1.00 87.19 88 LEU A N 1
ATOM 719 C CA . LEU A 1 88 ? 2.008 -3.553 -12.832 1.00 87.19 88 LEU A CA 1
ATOM 720 C C . LEU A 1 88 ? 2.256 -2.329 -13.729 1.00 87.19 88 LEU A C 1
ATOM 722 O O . LEU A 1 88 ? 1.758 -2.275 -14.857 1.00 87.19 88 LEU A O 1
ATOM 726 N N . PRO A 1 89 ? 3.092 -1.371 -13.290 1.00 74.56 89 PRO A N 1
ATOM 727 C CA . PRO A 1 89 ? 3.482 -0.260 -14.143 1.00 74.56 89 PRO A CA 1
ATOM 728 C C . PRO A 1 89 ? 4.260 -0.789 -15.357 1.00 74.56 89 PRO A C 1
ATOM 730 O O . PRO A 1 89 ? 5.184 -1.589 -15.217 1.00 74.56 89 PRO A O 1
ATOM 733 N N . ASN A 1 90 ? 3.888 -0.331 -16.555 1.00 76.94 90 ASN A N 1
ATOM 734 C CA . ASN A 1 90 ? 4.592 -0.578 -17.823 1.00 76.94 90 ASN A CA 1
ATOM 735 C C . ASN A 1 90 ? 4.679 -2.043 -18.299 1.00 76.94 90 ASN A C 1
ATOM 737 O O . ASN A 1 90 ? 5.424 -2.330 -19.235 1.00 76.94 90 ASN A O 1
ATOM 741 N N . ARG A 1 91 ? 3.914 -2.978 -17.720 1.00 81.44 91 ARG A N 1
ATOM 742 C CA . ARG A 1 91 ? 3.868 -4.375 -18.186 1.00 81.44 91 ARG A CA 1
ATOM 743 C C . ARG A 1 91 ? 2.507 -5.017 -17.963 1.00 81.44 91 ARG A C 1
ATOM 745 O O . ARG A 1 91 ? 1.770 -4.647 -17.058 1.00 81.44 91 ARG A O 1
ATOM 752 N N . LYS A 1 92 ? 2.179 -6.010 -18.794 1.00 84.12 92 LYS A N 1
ATOM 753 C CA . LYS A 1 92 ? 0.981 -6.834 -18.594 1.00 84.12 92 LYS A CA 1
ATOM 754 C C . LYS A 1 92 ? 1.224 -7.776 -17.419 1.00 84.12 92 LYS A C 1
ATOM 756 O O . LYS A 1 92 ? 2.096 -8.635 -17.495 1.00 84.12 92 LYS A O 1
ATOM 761 N N . GLY A 1 93 ? 0.454 -7.606 -16.355 1.00 87.19 93 GLY A N 1
ATOM 762 C CA . GLY A 1 93 ? 0.513 -8.444 -15.165 1.00 87.19 93 GLY A CA 1
ATOM 763 C C . GLY A 1 93 ? -0.006 -7.706 -13.940 1.00 87.19 93 GLY A C 1
ATOM 764 O O . GLY A 1 93 ? -0.227 -6.496 -13.985 1.00 87.19 93 GLY A O 1
ATOM 765 N N . GLN A 1 94 ? -0.179 -8.447 -12.852 1.00 90.50 94 GLN A N 1
ATOM 766 C CA . GLN A 1 94 ? -0.600 -7.910 -11.565 1.00 90.50 94 GLN A CA 1
ATOM 767 C C . GLN A 1 94 ? 0.520 -8.081 -10.546 1.00 90.50 94 GLN A C 1
ATOM 769 O O . GLN A 1 94 ? 1.203 -9.104 -10.526 1.00 90.50 94 GLN A O 1
ATOM 774 N N . GLY A 1 95 ? 0.721 -7.050 -9.737 1.00 89.75 95 GLY A N 1
ATOM 775 C CA . GLY A 1 95 ? 1.517 -7.099 -8.526 1.00 89.75 95 GLY A CA 1
ATOM 776 C C . GLY A 1 95 ? 0.599 -7.163 -7.315 1.00 89.75 95 GLY A C 1
ATOM 777 O O . GLY A 1 95 ? -0.583 -6.813 -7.382 1.00 89.75 95 GLY A O 1
ATOM 778 N N . CYS A 1 96 ? 1.158 -7.584 -6.191 1.00 91.62 96 CYS A N 1
ATOM 779 C CA . CYS A 1 96 ? 0.492 -7.491 -4.908 1.00 91.62 96 CYS A CA 1
ATOM 780 C C . CYS A 1 96 ? 1.480 -7.090 -3.818 1.00 91.62 96 CYS A C 1
ATOM 782 O O . CYS A 1 96 ? 2.692 -7.235 -3.985 1.00 91.62 96 CYS A O 1
ATOM 784 N N . PHE A 1 97 ? 0.952 -6.531 -2.737 1.00 91.69 97 PHE A N 1
ATOM 785 C CA . PHE A 1 97 ? 1.691 -6.330 -1.498 1.00 91.69 97 PHE A CA 1
ATOM 786 C C . PHE A 1 97 ? 0.738 -6.245 -0.321 1.00 91.69 97 PHE A C 1
ATOM 788 O O . PHE A 1 97 ? -0.457 -5.976 -0.482 1.00 91.69 97 PHE A O 1
ATOM 795 N N . ASP A 1 98 ? 1.305 -6.458 0.855 1.00 92.06 98 ASP A N 1
ATOM 796 C CA . ASP A 1 98 ? 0.566 -6.523 2.097 1.00 92.06 98 ASP A CA 1
ATOM 797 C C . ASP A 1 98 ? 0.917 -5.355 3.011 1.00 92.06 98 ASP A C 1
ATOM 799 O O . ASP A 1 98 ? 2.069 -4.926 3.101 1.00 92.06 98 ASP A O 1
ATOM 803 N N . LEU A 1 99 ? -0.099 -4.852 3.702 1.00 94.00 99 LEU A N 1
ATOM 804 C CA . LEU A 1 99 ? 0.026 -3.839 4.737 1.00 94.00 99 LEU A CA 1
ATOM 805 C C . LEU A 1 99 ? -0.432 -4.410 6.071 1.00 94.00 99 LEU A C 1
ATOM 807 O O . LEU A 1 99 ? -1.515 -4.988 6.182 1.00 94.00 99 LEU A O 1
ATOM 811 N N . TYR A 1 100 ? 0.365 -4.154 7.096 1.00 92.69 100 TYR A N 1
ATOM 812 C CA . TYR A 1 100 ? 0.011 -4.387 8.481 1.00 92.69 100 TYR A CA 1
ATOM 813 C C . TYR A 1 100 ? -0.714 -3.174 9.059 1.00 92.69 100 TYR A C 1
ATOM 815 O O . TYR A 1 100 ? -0.397 -2.032 8.724 1.00 92.69 100 TYR A O 1
ATOM 823 N N . TYR A 1 101 ? -1.665 -3.419 9.954 1.00 91.94 101 TYR A N 1
ATOM 824 C CA . TYR A 1 101 ? -2.384 -2.399 10.706 1.00 91.94 101 TYR A CA 1
ATOM 825 C C . TYR A 1 101 ? -2.195 -2.619 12.209 1.00 91.94 101 TYR A C 1
ATOM 827 O O . TYR A 1 101 ? -2.676 -3.609 12.754 1.00 91.94 101 TYR A O 1
ATOM 835 N N . SER A 1 102 ? -1.530 -1.675 12.879 1.00 89.56 102 SER A N 1
ATOM 836 C CA . SER A 1 102 ? -1.391 -1.634 14.344 1.00 89.56 102 SER A CA 1
ATOM 837 C C . SER A 1 102 ? -1.396 -0.189 14.817 1.00 89.56 102 SER A C 1
ATOM 839 O O . SER A 1 102 ? -0.882 0.687 14.127 1.00 89.56 102 SER A O 1
ATOM 841 N N . ASP A 1 103 ? -1.980 0.070 15.987 1.00 88.38 103 ASP A N 1
ATOM 842 C CA . ASP A 1 103 ? -1.915 1.374 16.666 1.00 88.38 103 ASP A CA 1
ATOM 843 C C . ASP A 1 103 ? -2.310 2.571 15.784 1.00 88.38 103 ASP A C 1
ATOM 845 O O . ASP A 1 103 ? -1.741 3.656 15.861 1.00 88.38 103 ASP A O 1
ATOM 849 N N . SER A 1 104 ? -3.330 2.387 14.937 1.00 88.69 104 SER A N 1
ATOM 850 C CA . SER A 1 104 ? -3.797 3.401 13.975 1.00 88.69 104 SER A CA 1
ATOM 851 C C . SER A 1 104 ? -2.790 3.799 12.888 1.00 88.69 104 SER A C 1
ATOM 853 O O . SER A 1 104 ? -2.967 4.837 12.250 1.00 88.69 104 SER A O 1
ATOM 855 N N . ILE A 1 105 ? -1.789 2.959 12.631 1.00 91.81 105 ILE A N 1
ATOM 856 C CA . ILE A 1 105 ? -0.769 3.124 11.593 1.00 91.81 105 ILE A CA 1
ATOM 857 C C . ILE A 1 105 ? -0.876 1.957 10.607 1.00 91.81 105 ILE A C 1
ATOM 859 O O . ILE A 1 105 ? -1.085 0.811 11.009 1.00 91.81 105 ILE A O 1
ATOM 863 N N . LEU A 1 106 ? -0.723 2.251 9.313 1.00 94.56 106 LEU A N 1
ATOM 864 C CA . LEU A 1 106 ? -0.494 1.229 8.290 1.00 94.56 106 LEU A CA 1
ATOM 865 C C . LEU A 1 106 ? 0.991 1.140 7.984 1.00 94.56 106 LEU A C 1
ATOM 867 O O . LEU A 1 106 ? 1.648 2.171 7.897 1.00 94.56 106 LEU A O 1
ATOM 871 N N . PHE A 1 107 ? 1.530 -0.057 7.795 1.00 93.50 107 PHE A N 1
ATOM 872 C CA . PHE A 1 107 ? 2.942 -0.197 7.457 1.00 93.50 107 PHE A CA 1
ATOM 873 C C . PHE A 1 107 ? 3.260 -1.470 6.684 1.00 93.50 107 PHE A C 1
ATOM 875 O O . PHE A 1 107 ? 2.514 -2.441 6.729 1.00 93.50 107 PHE A O 1
ATOM 882 N N . TYR A 1 108 ? 4.400 -1.472 6.007 1.00 91.31 108 TYR A N 1
ATOM 883 C CA . TYR A 1 108 ? 5.026 -2.674 5.463 1.00 91.31 108 TYR A CA 1
ATOM 884 C C . TYR A 1 108 ? 6.533 -2.629 5.720 1.00 91.31 108 TYR A C 1
ATOM 886 O O . TYR A 1 108 ? 7.078 -1.585 6.087 1.00 91.31 108 TYR A O 1
ATOM 894 N N . PHE A 1 109 ? 7.194 -3.770 5.555 1.00 86.25 109 PHE A N 1
ATOM 895 C CA . PHE A 1 109 ? 8.645 -3.878 5.656 1.00 86.25 109 PHE A CA 1
ATOM 896 C C . PHE A 1 109 ? 9.259 -3.989 4.264 1.00 86.25 109 PHE A C 1
ATOM 898 O O . PHE A 1 109 ? 8.726 -4.689 3.403 1.00 86.25 109 PHE A O 1
ATOM 905 N N . ILE A 1 110 ? 10.364 -3.278 4.054 1.00 81.88 110 ILE A N 1
ATOM 906 C CA . ILE A 1 110 ? 11.179 -3.361 2.842 1.00 81.88 110 ILE A CA 1
ATOM 907 C C . ILE A 1 110 ? 12.253 -4.425 3.033 1.00 81.88 110 ILE A C 1
ATOM 909 O O . ILE A 1 110 ? 13.003 -4.347 4.004 1.00 81.88 110 ILE A O 1
ATOM 913 N N . GLY A 1 111 ? 12.417 -5.281 2.023 1.00 65.50 111 GLY A N 1
ATOM 914 C CA . GLY A 1 111 ? 13.659 -6.025 1.794 1.00 65.50 111 GLY A CA 1
ATOM 915 C C . GLY A 1 111 ? 14.005 -7.082 2.847 1.00 65.50 111 GLY A C 1
ATOM 916 O O . GLY A 1 111 ? 13.187 -7.407 3.697 1.00 65.50 111 GLY A O 1
ATOM 917 N N . ASP A 1 112 ? 15.201 -7.662 2.700 1.00 54.06 112 ASP A N 1
ATOM 918 C CA . ASP A 1 112 ? 15.743 -8.823 3.430 1.00 54.06 112 ASP A CA 1
ATOM 919 C C . ASP A 1 112 ? 15.495 -8.773 4.960 1.00 54.06 112 ASP A C 1
ATOM 921 O O . ASP A 1 112 ? 15.552 -7.683 5.542 1.00 54.06 112 ASP A O 1
ATOM 925 N N . PRO A 1 113 ? 15.297 -9.920 5.652 1.00 52.38 113 PRO A N 1
ATOM 926 C CA . PRO A 1 113 ? 15.046 -9.983 7.099 1.00 52.38 113 PRO A CA 1
ATOM 927 C C . PRO A 1 113 ? 16.087 -9.258 7.961 1.00 52.38 113 PRO A C 1
ATOM 929 O O . PRO A 1 113 ? 15.793 -8.913 9.108 1.00 52.38 113 PRO A O 1
ATOM 932 N N . ASP A 1 114 ? 17.278 -9.037 7.409 1.00 55.47 114 ASP A N 1
ATOM 933 C CA . ASP A 1 114 ? 18.415 -8.424 8.087 1.00 55.47 114 ASP A CA 1
ATOM 934 C C . ASP A 1 114 ? 18.370 -6.882 8.085 1.00 55.47 114 ASP A C 1
ATOM 936 O O . ASP A 1 114 ? 18.948 -6.269 8.981 1.00 55.47 114 ASP A O 1
ATOM 940 N N . ASP A 1 115 ? 17.626 -6.251 7.163 1.00 59.94 115 ASP A N 1
ATOM 941 C CA . ASP A 1 115 ? 17.575 -4.784 7.017 1.00 59.94 115 ASP A CA 1
ATOM 942 C C . ASP A 1 115 ? 16.200 -4.165 7.324 1.00 59.94 115 ASP A C 1
ATOM 944 O O . ASP A 1 115 ? 16.111 -2.942 7.421 1.00 59.94 115 ASP A O 1
ATOM 948 N N . ASN A 1 116 ? 15.150 -4.987 7.489 1.00 67.88 116 ASN A N 1
ATOM 949 C CA . ASN A 1 116 ? 13.751 -4.661 7.830 1.00 67.88 116 ASN A CA 1
ATOM 950 C C . ASN A 1 116 ? 13.440 -3.165 8.060 1.00 67.88 116 ASN A C 1
ATOM 952 O O . ASN A 1 116 ? 13.182 -2.710 9.182 1.00 67.88 116 ASN A O 1
ATOM 956 N N . ILE A 1 117 ? 13.397 -2.387 6.974 1.00 84.25 117 ILE A N 1
ATOM 957 C CA . ILE A 1 117 ? 13.022 -0.975 7.046 1.00 84.25 117 ILE A CA 1
ATOM 958 C C . ILE A 1 117 ? 11.501 -0.906 7.061 1.00 84.25 117 ILE A C 1
ATOM 960 O O . ILE A 1 117 ? 10.838 -1.306 6.104 1.00 84.25 117 ILE A O 1
ATOM 964 N N . LYS A 1 118 ? 10.939 -0.376 8.147 1.00 88.75 118 LYS A N 1
ATOM 965 C CA . LYS A 1 118 ? 9.498 -0.163 8.281 1.00 88.75 118 LYS A CA 1
ATOM 966 C C . LYS A 1 118 ? 9.080 1.125 7.572 1.00 88.75 118 LYS A C 1
ATOM 968 O O . LYS A 1 118 ? 9.513 2.213 7.954 1.00 88.75 118 LYS A O 1
ATOM 973 N N . ILE A 1 119 ? 8.192 1.012 6.590 1.00 91.44 119 ILE A N 1
ATOM 974 C CA . ILE A 1 119 ? 7.532 2.156 5.954 1.00 91.44 119 ILE A CA 1
ATOM 975 C C . ILE A 1 119 ? 6.157 2.335 6.567 1.00 91.44 119 ILE A C 1
ATOM 977 O O .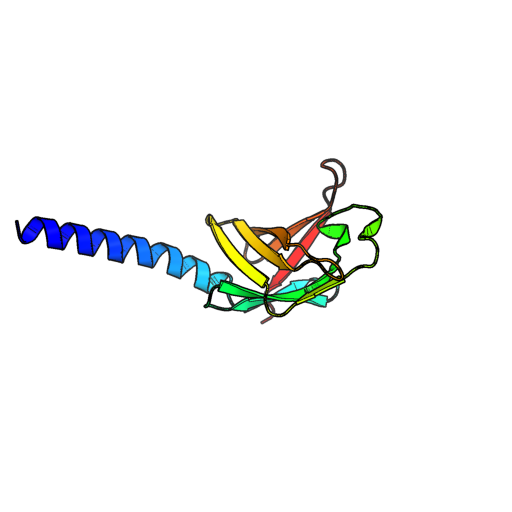 ILE A 1 119 ? 5.318 1.444 6.487 1.00 91.44 119 ILE A O 1
ATOM 981 N N . GLU A 1 120 ? 5.928 3.496 7.172 1.00 94.69 120 GLU A N 1
ATOM 982 C CA . GLU A 1 120 ? 4.696 3.816 7.885 1.00 94.69 120 GLU A CA 1
ATOM 983 C C . GLU A 1 120 ? 3.867 4.857 7.135 1.00 94.69 120 GLU A C 1
ATOM 985 O O . GLU A 1 120 ? 4.355 5.929 6.766 1.00 94.69 120 GLU A O 1
ATOM 990 N N . PHE A 1 121 ? 2.578 4.572 6.999 1.00 95.44 121 PHE A N 1
ATOM 991 C CA . PHE A 1 121 ? 1.560 5.510 6.581 1.00 95.44 121 PHE A CA 1
ATOM 992 C C . PHE A 1 121 ? 0.736 5.939 7.790 1.00 95.44 121 PHE A C 1
ATOM 994 O O . PHE A 1 121 ? 0.139 5.127 8.503 1.00 95.44 121 PHE A O 1
ATOM 1001 N N . SER A 1 122 ? 0.642 7.249 7.972 1.00 94.56 122 SER A N 1
ATOM 1002 C CA . SER A 1 122 ? -0.275 7.863 8.924 1.00 94.56 122 SER A CA 1
ATOM 1003 C C . SER A 1 122 ? -1.583 8.207 8.231 1.00 94.56 122 SER A C 1
ATOM 1005 O O . SER A 1 122 ? -1.597 8.617 7.066 1.00 94.56 122 SER A O 1
ATOM 1007 N N . LYS A 1 123 ? -2.697 8.084 8.951 1.00 92.44 123 LYS A N 1
ATOM 1008 C CA . LYS A 1 123 ? -3.988 8.518 8.426 1.00 92.44 123 LYS A CA 1
ATOM 1009 C C . LYS A 1 123 ? -3.990 10.042 8.278 1.00 92.44 123 LYS A C 1
ATOM 1011 O O . LYS A 1 123 ? -3.783 10.760 9.255 1.00 92.44 123 LYS A O 1
ATOM 1016 N N . TYR A 1 124 ? -4.215 10.526 7.061 1.00 85.94 124 TYR A N 1
ATOM 1017 C CA . TYR A 1 124 ? -4.369 11.953 6.790 1.00 85.94 124 TYR A CA 1
ATOM 1018 C C . TYR A 1 124 ? -5.723 12.400 7.349 1.00 85.94 124 TYR A C 1
ATOM 1020 O O . TYR A 1 124 ? -6.754 11.815 6.998 1.00 85.94 124 TYR A O 1
ATOM 1028 N N . LYS A 1 125 ? -5.690 13.359 8.279 1.00 67.94 125 LYS A N 1
ATOM 1029 C CA . LYS A 1 125 ? -6.879 13.897 8.951 1.00 67.94 125 LYS A CA 1
ATOM 1030 C C . LYS A 1 125 ? -7.692 14.789 8.023 1.00 67.94 125 LYS A C 1
ATOM 1032 O O . LYS A 1 125 ? -7.069 15.548 7.252 1.00 67.94 125 LYS A O 1
#

pLDDT: mean 81.77, std 16.64, range [44.19, 97.19]

Secondary structure (DSSP, 8-state):
-HHHHHHHHHHHHHHHHHHHHHHHHH-EEEE-TT--EEEE-TTSEEEEEEEEHHHHS--GGGTT-EEEEEEEEEEEEETTEEEEEEEPTTSSSEEEEEEEEETTEEEEEESSTTT-EEEEEEEP-

Sequence (125 aa):
MKKLQLFFIIVIILCSCSTQINNKIIVGTWITKNEEKIVFYRNGVCSIKDVDFYQISPFPDNKGLKINTNKANWTIVNKEFIHIIYDLPNRKGQGCFDLYYSDSILFYFIGDPDDNIKIEFSKYK

Organism: NCBI:txid2490854